Protein AF-A0A235AAY6-F1 (afdb_monomer_lite)

Secondary structure (DSSP, 8-state):
--TT-----------TTSPEE---HHHHHHTHHHHHHHHHHHH---TT-HHHHTS-HHHHHHHHHHHHHTT-HHHHHHEE-

Foldseek 3Di:
DDDPPDPDPPPPPPPPPPFDFPPDPVLCVVVVVQLQVVCCVVPVDHCPDPVNVPDDVVVVVVSSSVCCVDPGPSVVSRGHD

Radius of gyration: 16.67 Å; chains: 1; bounding box: 34×43×35 Å

pLDDT: mean 84.4, std 16.37, range [44.75, 97.06]

Sequence (81 aa):
MPAHLKPAAVTGSSPAGAAQVDGSLLALVTNWRLVVADMAKEYGVDLFDPIVLARPWPGVRTMIFSLLDSPTRLREALTRR

Structure (mmCIF, N/CA/C/O backbone):
data_AF-A0A235AAY6-F1
#
_entry.id   AF-A0A235AAY6-F1
#
loop_
_atom_site.group_PDB
_atom_site.id
_atom_site.type_symbol
_atom_site.label_atom_id
_atom_site.label_alt_id
_atom_site.label_comp_id
_atom_site.label_asym_id
_atom_site.label_entity_id
_atom_site.label_seq_id
_atom_site.pdbx_PDB_ins_code
_atom_site.Cartn_x
_atom_site.Cartn_y
_atom_site.Cartn_z
_atom_site.occupancy
_atom_site.B_iso_or_equiv
_atom_site.auth_seq_id
_atom_site.auth_comp_id
_atom_site.auth_asym_id
_atom_site.auth_atom_id
_atom_site.pdbx_PDB_model_num
ATOM 1 N N . MET A 1 1 ? -19.125 32.429 -16.541 1.00 50.16 1 MET A N 1
ATOM 2 C CA . MET A 1 1 ? -19.271 31.255 -15.649 1.00 50.16 1 MET A CA 1
ATOM 3 C C . MET A 1 1 ? -20.353 31.576 -14.625 1.00 50.16 1 MET A C 1
ATOM 5 O O . MET A 1 1 ? -20.284 32.674 -14.083 1.00 50.16 1 MET A O 1
ATOM 9 N N . PRO A 1 2 ? -21.379 30.733 -14.402 1.00 58.59 2 PRO A N 1
ATOM 10 C CA . PRO A 1 2 ? -22.453 31.066 -13.468 1.00 58.59 2 PRO A CA 1
ATOM 11 C C . PRO A 1 2 ? -21.938 31.041 -12.017 1.00 58.59 2 PRO A C 1
ATOM 13 O O . PRO A 1 2 ? -21.197 30.147 -11.619 1.00 58.59 2 PRO A O 1
ATOM 16 N N . ALA A 1 3 ? -22.309 32.060 -11.240 1.00 64.38 3 ALA A N 1
ATOM 17 C CA . ALA A 1 3 ? -21.658 32.469 -9.991 1.00 64.38 3 ALA A CA 1
ATOM 18 C C . ALA A 1 3 ? -22.125 31.741 -8.706 1.00 64.38 3 ALA A C 1
ATOM 20 O O . ALA A 1 3 ? -21.969 32.282 -7.616 1.00 64.38 3 ALA A O 1
ATOM 21 N N . HIS A 1 4 ? -22.708 30.540 -8.796 1.00 63.56 4 HIS A N 1
ATOM 22 C CA . HIS A 1 4 ? -23.340 29.862 -7.644 1.00 63.56 4 HIS A CA 1
ATOM 23 C C . HIS A 1 4 ? -22.778 28.470 -7.303 1.00 63.56 4 HIS A C 1
ATOM 25 O O . HIS A 1 4 ? -23.317 27.782 -6.442 1.00 63.56 4 HIS A O 1
ATOM 31 N N . LEU A 1 5 ? -21.663 28.056 -7.906 1.00 60.00 5 LEU A N 1
ATOM 32 C CA . LEU A 1 5 ? -20.970 26.819 -7.534 1.00 60.00 5 LEU A CA 1
ATOM 33 C C . LEU A 1 5 ? -19.926 27.102 -6.445 1.00 60.00 5 LEU A C 1
ATOM 35 O O . LEU A 1 5 ? -18.727 27.076 -6.705 1.00 60.00 5 LEU A O 1
ATOM 39 N N . LYS A 1 6 ? -20.367 27.408 -5.220 1.00 64.94 6 LYS A N 1
ATOM 40 C CA . LYS A 1 6 ? -19.486 27.332 -4.046 1.00 64.94 6 LYS A CA 1
ATOM 41 C C . LYS A 1 6 ? -19.503 25.876 -3.569 1.00 64.94 6 LYS A C 1
ATOM 43 O O . LYS A 1 6 ? -20.565 25.432 -3.134 1.00 64.94 6 LYS A O 1
ATOM 48 N N . PRO A 1 7 ? -18.395 25.116 -3.641 1.00 63.75 7 PRO A N 1
ATOM 49 C CA . PRO A 1 7 ? -18.355 23.790 -3.044 1.00 63.75 7 PRO A CA 1
ATOM 50 C C . PRO A 1 7 ? -18.647 23.939 -1.551 1.00 63.75 7 PRO A C 1
ATOM 52 O O . PRO A 1 7 ? -17.983 24.719 -0.862 1.00 63.75 7 PRO A O 1
ATOM 55 N N . ALA A 1 8 ? -19.669 23.240 -1.059 1.00 58.16 8 ALA A N 1
ATOM 56 C CA . ALA A 1 8 ? -19.870 23.106 0.371 1.00 58.16 8 ALA A CA 1
ATOM 57 C C . ALA A 1 8 ? -18.587 22.501 0.948 1.00 58.16 8 ALA A C 1
ATOM 59 O O . ALA A 1 8 ? -18.123 21.460 0.478 1.00 58.16 8 ALA A O 1
ATOM 60 N N . ALA A 1 9 ? -17.982 23.182 1.920 1.00 55.91 9 ALA A N 1
ATOM 61 C CA . ALA A 1 9 ? -16.890 22.606 2.677 1.00 55.91 9 ALA A CA 1
ATOM 62 C C . ALA A 1 9 ? -17.430 21.323 3.312 1.00 55.91 9 ALA A C 1
ATOM 64 O O . ALA A 1 9 ? -18.323 21.376 4.155 1.00 55.91 9 ALA A O 1
ATOM 65 N N . VAL A 1 10 ? -16.929 20.175 2.861 1.00 55.81 10 VAL A N 1
ATOM 66 C CA . VAL A 1 10 ? -17.122 18.904 3.548 1.00 55.81 10 VAL A CA 1
ATOM 67 C C . VAL A 1 10 ? -16.477 19.048 4.922 1.00 55.81 10 VAL A C 1
ATOM 69 O O . VAL A 1 10 ? -15.278 18.850 5.095 1.00 55.81 10 VAL A O 1
ATOM 72 N N . THR A 1 11 ? -17.264 19.454 5.914 1.00 49.16 11 THR A N 1
ATOM 73 C CA . THR A 1 11 ? -16.949 19.219 7.319 1.00 49.16 11 THR A CA 1
ATOM 74 C C . THR A 1 11 ? -16.931 17.711 7.499 1.00 49.16 11 THR A C 1
ATOM 76 O O . THR A 1 11 ? -17.963 17.090 7.738 1.00 49.16 11 THR A O 1
ATOM 79 N N . GLY A 1 12 ? -15.757 17.113 7.297 1.00 44.75 12 GLY A N 1
ATOM 80 C CA . GLY A 1 12 ? -15.493 15.735 7.666 1.00 44.75 12 GLY A CA 1
ATOM 81 C C . GLY A 1 12 ? -15.642 15.623 9.174 1.00 44.75 12 GLY A C 1
ATOM 82 O O . GLY A 1 12 ? -14.726 15.951 9.923 1.00 44.75 12 GLY A O 1
ATOM 83 N N . SER A 1 13 ? -16.821 15.211 9.628 1.00 49.00 13 SER A N 1
ATOM 84 C CA . SER A 1 13 ? -17.016 14.737 10.987 1.00 49.00 13 SER A CA 1
ATOM 85 C C . SER A 1 13 ? -16.173 13.473 11.153 1.00 49.00 13 SER A C 1
ATOM 87 O O . SER A 1 13 ? -16.602 12.391 10.764 1.00 49.00 13 SER A O 1
ATOM 89 N N . SER A 1 14 ? -14.964 13.598 11.704 1.00 49.50 14 SER A N 1
ATOM 90 C CA . SER A 1 14 ? -14.271 12.443 12.281 1.00 49.50 14 SER A CA 1
ATOM 91 C C . SER A 1 14 ? -15.149 11.911 13.416 1.00 49.50 14 SER A C 1
ATOM 93 O O . SER A 1 14 ? -15.414 12.666 14.356 1.00 49.50 14 SER A O 1
ATOM 95 N N 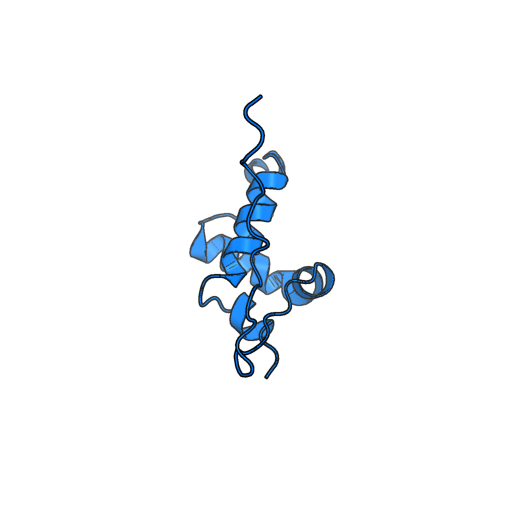. PRO A 1 15 ? -15.629 10.655 13.366 1.00 50.94 15 PRO A N 1
ATOM 96 C CA . PRO A 1 15 ? -16.367 10.086 14.479 1.00 50.94 15 PRO A CA 1
ATOM 97 C C . PRO A 1 15 ? -15.428 10.028 15.684 1.00 50.94 15 PRO A C 1
ATOM 99 O O . PRO A 1 15 ? -14.389 9.367 15.635 1.00 50.94 15 PRO A O 1
ATOM 102 N N . ALA A 1 16 ? -15.777 10.733 16.758 1.00 48.31 16 ALA A N 1
ATOM 103 C CA . ALA A 1 16 ? -15.099 10.632 18.042 1.00 48.31 16 ALA A CA 1
ATOM 104 C C . ALA A 1 16 ? -15.287 9.197 18.574 1.00 48.31 16 ALA A C 1
ATOM 106 O O . ALA A 1 16 ? -16.324 8.875 19.144 1.00 48.31 16 ALA A O 1
ATOM 107 N N . GLY A 1 17 ? -14.328 8.314 18.285 1.00 53.88 17 GLY A N 1
ATOM 108 C CA . GLY A 1 17 ? -14.376 6.883 18.612 1.00 53.88 17 GLY A CA 1
ATOM 109 C C . GLY A 1 17 ? -14.003 5.941 17.461 1.00 53.88 17 GLY A C 1
ATOM 110 O O . GLY A 1 17 ? -13.844 4.745 17.694 1.00 53.88 17 GLY A O 1
ATOM 111 N N . ALA A 1 18 ? -13.833 6.441 16.231 1.00 61.06 18 ALA A N 1
ATOM 112 C CA . ALA A 1 18 ? -13.283 5.634 15.144 1.00 61.06 18 ALA A CA 1
ATOM 113 C C . ALA A 1 18 ? -11.772 5.462 15.344 1.00 61.06 18 ALA A C 1
ATOM 115 O O . ALA A 1 18 ? -11.043 6.446 15.473 1.00 61.06 18 ALA A O 1
ATOM 116 N N . ALA A 1 19 ? -11.307 4.213 15.370 1.00 70.94 19 ALA A N 1
ATOM 117 C CA . ALA A 1 19 ? -9.888 3.908 15.465 1.00 70.94 19 ALA A CA 1
ATOM 118 C C . ALA A 1 19 ? -9.129 4.608 14.323 1.00 70.94 19 ALA A C 1
ATOM 120 O O . ALA A 1 19 ? -9.504 4.494 13.152 1.00 70.94 19 ALA A O 1
ATOM 121 N N . GLN A 1 20 ? -8.107 5.391 14.671 1.00 85.81 20 GLN A N 1
ATOM 122 C CA . GLN A 1 20 ? -7.429 6.253 13.710 1.00 85.81 20 GLN A CA 1
ATOM 123 C C . GLN A 1 20 ? -6.365 5.443 12.969 1.00 85.81 20 GLN A C 1
ATOM 125 O O . GLN A 1 20 ? -5.414 4.950 13.576 1.00 85.81 20 GLN A O 1
ATOM 130 N N . VAL A 1 21 ? -6.528 5.300 11.654 1.00 89.62 21 VAL A N 1
ATOM 131 C CA . VAL A 1 21 ? -5.527 4.660 10.795 1.00 89.62 21 VAL A CA 1
ATOM 132 C C . VAL A 1 21 ? -4.429 5.675 10.481 1.00 89.62 21 VAL A C 1
ATOM 134 O O . VAL A 1 21 ? -4.703 6.752 9.950 1.00 89.62 21 VAL A O 1
ATOM 137 N N . ASP A 1 22 ? -3.182 5.341 10.803 1.00 90.94 22 ASP A N 1
ATOM 138 C CA . ASP A 1 22 ? -2.020 6.157 10.457 1.00 90.94 22 ASP A CA 1
ATOM 139 C C . ASP A 1 22 ? -1.655 5.980 8.977 1.00 90.94 22 ASP A C 1
ATOM 141 O O . ASP A 1 22 ? -0.937 5.059 8.594 1.00 90.94 22 ASP A O 1
ATOM 145 N N . GLY A 1 23 ? -2.161 6.882 8.135 1.00 87.31 23 GLY A N 1
ATOM 146 C CA . GLY A 1 23 ? -1.857 6.928 6.703 1.00 87.31 23 GLY A CA 1
ATOM 147 C C . G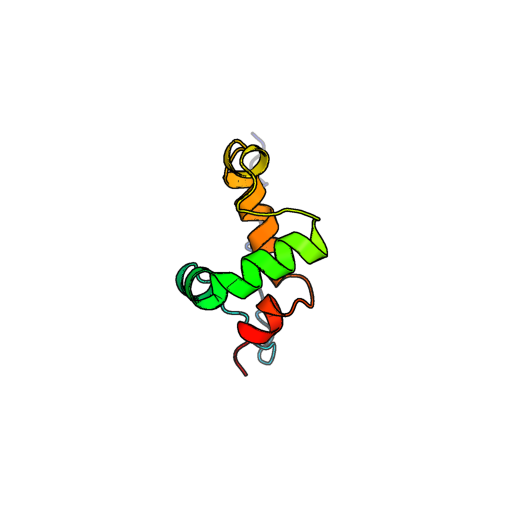LY A 1 23 ? -0.583 7.699 6.342 1.00 87.31 23 GLY A C 1
ATOM 148 O O . GLY A 1 23 ? -0.409 8.065 5.177 1.00 87.31 23 GLY A O 1
ATOM 149 N N . SER A 1 24 ? 0.284 8.028 7.306 1.00 91.62 24 SER A N 1
ATOM 150 C CA . SER A 1 24 ? 1.517 8.760 7.009 1.00 91.62 24 SER A CA 1
ATOM 151 C C . SER A 1 24 ? 2.482 7.924 6.162 1.00 91.62 24 SER A C 1
ATOM 153 O O . SER A 1 24 ? 2.572 6.702 6.290 1.00 91.62 24 SER A O 1
ATOM 155 N N . LEU A 1 25 ? 3.263 8.593 5.303 1.00 91.19 25 LEU A N 1
ATOM 156 C CA . LEU A 1 25 ? 4.274 7.918 4.480 1.00 91.19 25 LEU A CA 1
ATOM 157 C C . LEU A 1 25 ? 5.287 7.156 5.343 1.00 91.19 25 LEU A C 1
ATOM 159 O O . LEU A 1 25 ? 5.699 6.058 4.979 1.00 91.19 25 LEU A O 1
ATOM 163 N N . LEU A 1 26 ? 5.660 7.724 6.493 1.00 94.31 26 LEU A N 1
ATOM 164 C CA . LEU A 1 26 ? 6.564 7.075 7.434 1.00 94.31 26 LEU A CA 1
ATOM 165 C C . LEU A 1 26 ? 5.983 5.744 7.920 1.00 94.31 26 LEU A C 1
ATOM 167 O O . LEU A 1 26 ? 6.674 4.734 7.853 1.00 94.31 26 LEU A O 1
ATOM 171 N N . ALA A 1 27 ? 4.714 5.718 8.332 1.00 94.00 27 ALA A N 1
ATOM 172 C CA . ALA A 1 27 ? 4.078 4.499 8.817 1.00 94.00 27 ALA A CA 1
ATOM 173 C C . ALA A 1 27 ? 3.976 3.413 7.729 1.00 94.00 27 ALA A C 1
ATOM 175 O O . ALA A 1 27 ? 4.234 2.239 8.011 1.00 94.00 27 ALA A O 1
ATOM 176 N N . LEU A 1 28 ? 3.701 3.803 6.477 1.00 94.69 28 LEU A N 1
ATOM 177 C CA . LEU A 1 28 ? 3.715 2.898 5.319 1.00 94.69 28 LEU A CA 1
ATOM 178 C C . LEU A 1 28 ? 5.109 2.309 5.053 1.00 94.69 28 LEU A C 1
ATOM 180 O O . LEU A 1 28 ? 5.234 1.108 4.827 1.00 94.69 28 LEU A O 1
ATOM 184 N N . VAL A 1 29 ? 6.162 3.132 5.103 1.00 95.06 29 VAL A N 1
ATOM 185 C CA . VAL A 1 29 ? 7.549 2.684 4.877 1.00 95.06 29 VAL A CA 1
ATOM 186 C C . VAL A 1 29 ? 8.048 1.812 6.033 1.00 95.06 29 VAL A C 1
ATOM 188 O O . VAL A 1 29 ? 8.670 0.779 5.797 1.00 95.06 29 VAL A O 1
ATOM 191 N N . THR A 1 30 ? 7.736 2.156 7.285 1.00 97.06 30 THR A N 1
ATOM 192 C CA . THR A 1 30 ? 8.072 1.319 8.450 1.00 97.06 30 THR A CA 1
ATOM 193 C C . THR A 1 30 ? 7.398 -0.053 8.372 1.00 97.06 30 THR A C 1
ATOM 195 O O . THR A 1 30 ? 7.996 -1.055 8.756 1.00 97.06 30 THR A O 1
ATOM 198 N N . ASN A 1 31 ? 6.189 -0.122 7.807 1.00 96.50 31 ASN A N 1
ATOM 199 C CA . ASN A 1 31 ? 5.436 -1.361 7.614 1.00 96.50 31 ASN A CA 1
ATOM 200 C C . ASN A 1 31 ? 5.524 -1.904 6.175 1.00 96.50 31 ASN A C 1
ATOM 202 O O . ASN A 1 31 ? 4.640 -2.643 5.740 1.00 96.50 31 ASN A O 1
ATOM 206 N N . TRP A 1 32 ? 6.595 -1.595 5.431 1.00 96.12 32 TRP A N 1
ATOM 207 C CA . TRP A 1 32 ? 6.696 -1.907 3.996 1.00 96.12 32 TRP A CA 1
ATOM 208 C C . TRP A 1 32 ? 6.471 -3.385 3.652 1.00 96.12 32 TRP A C 1
ATOM 210 O O . TRP A 1 32 ? 5.880 -3.713 2.627 1.00 96.12 32 TRP A O 1
ATOM 220 N N . ARG A 1 33 ? 6.878 -4.304 4.537 1.00 96.50 33 ARG A N 1
ATOM 221 C CA . ARG A 1 33 ? 6.636 -5.747 4.355 1.00 96.50 33 ARG A CA 1
ATOM 222 C C . ARG A 1 33 ? 5.145 -6.087 4.266 1.00 96.50 33 ARG A C 1
ATOM 224 O O . ARG A 1 33 ? 4.782 -6.971 3.496 1.00 96.50 33 ARG A O 1
ATOM 231 N N . LEU A 1 34 ? 4.300 -5.399 5.037 1.00 96.81 34 LEU A N 1
ATOM 232 C CA . LEU A 1 34 ? 2.846 -5.563 4.980 1.00 96.81 34 LEU A CA 1
ATOM 233 C C . LEU A 1 34 ? 2.275 -4.938 3.709 1.00 96.81 34 LEU A C 1
ATOM 235 O O . LEU A 1 34 ? 1.421 -5.551 3.085 1.00 96.81 34 LEU A O 1
ATOM 239 N N . VAL A 1 35 ? 2.804 -3.787 3.278 1.00 96.69 35 VAL A N 1
ATOM 240 C CA . VAL A 1 35 ? 2.423 -3.166 1.998 1.00 96.69 35 VAL A CA 1
ATOM 241 C C . VAL A 1 35 ? 2.653 -4.132 0.834 1.00 96.69 35 VAL A C 1
ATOM 243 O O . VAL A 1 35 ? 1.745 -4.357 0.044 1.00 96.69 35 VAL A O 1
ATOM 246 N N . VAL A 1 36 ? 3.837 -4.747 0.745 1.00 96.88 36 VAL A N 1
ATOM 247 C CA . VAL A 1 36 ? 4.154 -5.725 -0.312 1.00 96.88 36 VAL A CA 1
ATOM 248 C C . VAL A 1 36 ? 3.222 -6.936 -0.242 1.00 96.88 36 VAL A C 1
ATOM 250 O O . VAL A 1 36 ? 2.665 -7.343 -1.258 1.00 96.88 36 VAL A O 1
ATOM 253 N N . ALA A 1 37 ? 3.043 -7.512 0.951 1.00 96.88 37 ALA A N 1
ATOM 254 C CA . ALA A 1 37 ? 2.217 -8.702 1.126 1.00 96.88 37 ALA A CA 1
ATOM 255 C C . ALA A 1 37 ? 0.746 -8.445 0.763 1.00 96.88 37 ALA A C 1
ATOM 257 O O . ALA A 1 37 ? 0.137 -9.257 0.067 1.00 96.88 37 ALA A O 1
ATOM 258 N N . ASP A 1 38 ? 0.191 -7.314 1.199 1.00 97.00 38 ASP A N 1
ATOM 259 C CA . ASP A 1 38 ? -1.199 -6.962 0.927 1.00 97.00 38 ASP A CA 1
ATOM 260 C C . ASP A 1 38 ? -1.392 -6.493 -0.528 1.00 97.00 38 ASP A C 1
ATOM 262 O O . ASP A 1 38 ? -2.410 -6.822 -1.124 1.00 97.00 38 ASP A O 1
ATOM 266 N N . MET A 1 39 ? -0.404 -5.853 -1.171 1.00 96.88 39 MET A N 1
ATOM 267 C CA . MET A 1 39 ? -0.440 -5.588 -2.624 1.00 96.88 39 MET A CA 1
ATOM 268 C C . MET A 1 39 ? -0.485 -6.882 -3.446 1.00 96.88 39 MET A C 1
ATOM 270 O O . MET A 1 39 ? -1.289 -7.004 -4.376 1.00 96.88 39 MET A O 1
ATOM 274 N N . ALA A 1 40 ? 0.341 -7.868 -3.085 1.00 96.44 40 ALA A N 1
ATOM 275 C CA . ALA A 1 40 ? 0.349 -9.167 -3.748 1.00 96.44 40 ALA A CA 1
ATOM 276 C C . ALA A 1 40 ? -0.969 -9.921 -3.520 1.00 96.44 40 ALA A C 1
ATOM 278 O O . ALA A 1 40 ? -1.491 -10.549 -4.437 1.00 96.44 40 ALA A O 1
ATOM 279 N N . LYS A 1 41 ? -1.532 -9.835 -2.311 1.00 96.19 41 LYS A N 1
ATOM 280 C CA . LYS A 1 41 ? -2.763 -10.535 -1.938 1.00 96.19 41 LYS A CA 1
ATOM 281 C C . LYS A 1 41 ? -4.028 -9.903 -2.526 1.00 96.19 41 LYS A C 1
ATOM 283 O O . LYS A 1 41 ? -4.858 -10.632 -3.057 1.00 96.19 41 LYS A O 1
ATOM 288 N N . GLU A 1 42 ? -4.190 -8.587 -2.414 1.00 95.81 42 GLU A N 1
ATOM 289 C CA . GLU A 1 42 ? -5.426 -7.892 -2.801 1.00 95.81 42 GLU A CA 1
ATOM 290 C C . GLU A 1 42 ? -5.464 -7.556 -4.299 1.00 95.81 42 GLU A C 1
ATOM 292 O O . GLU A 1 42 ? -6.535 -7.557 -4.904 1.00 95.81 42 GLU A O 1
ATOM 297 N N . TYR A 1 43 ? -4.305 -7.306 -4.920 1.00 94.50 43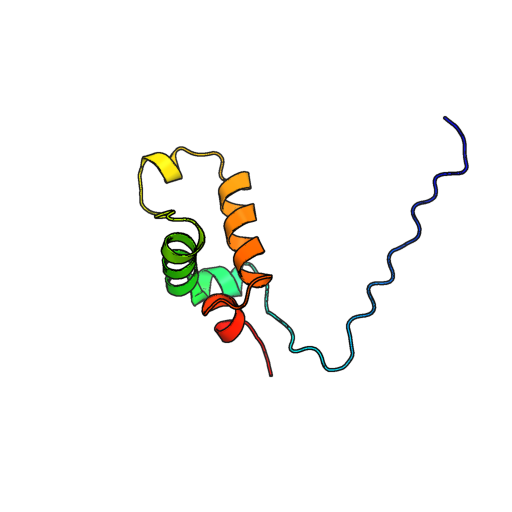 TYR A N 1
ATOM 298 C CA . TYR A 1 43 ? -4.225 -6.879 -6.324 1.00 94.50 43 TYR A CA 1
ATOM 299 C C . TYR A 1 43 ? -3.412 -7.815 -7.224 1.00 94.50 43 TYR A C 1
ATOM 301 O O . TYR A 1 43 ? -3.354 -7.582 -8.431 1.00 94.50 43 TYR A O 1
ATOM 309 N N . GLY A 1 44 ? -2.765 -8.853 -6.681 1.00 94.88 44 GLY A N 1
ATOM 310 C CA . GLY A 1 44 ? -1.856 -9.697 -7.464 1.00 94.88 44 GLY A CA 1
ATOM 311 C C . GLY A 1 44 ? -0.612 -8.946 -7.948 1.00 94.88 44 GLY A C 1
ATOM 312 O O . GLY A 1 44 ? -0.031 -9.317 -8.965 1.00 94.88 44 GLY A O 1
ATOM 313 N N . VAL A 1 45 ? -0.233 -7.857 -7.269 1.00 94.69 45 VAL A N 1
ATOM 314 C CA . VAL A 1 45 ? 0.875 -6.982 -7.670 1.00 94.69 45 VAL A CA 1
ATOM 315 C C . VAL A 1 45 ? 2.088 -7.242 -6.786 1.00 94.69 45 VAL A C 1
ATOM 317 O O . VAL A 1 45 ? 2.069 -6.931 -5.596 1.00 94.69 45 VAL A O 1
ATOM 320 N N . ASP A 1 46 ? 3.168 -7.743 -7.383 1.00 94.44 46 ASP A N 1
ATOM 321 C CA . ASP A 1 46 ? 4.489 -7.742 -6.756 1.00 94.44 46 ASP A CA 1
ATOM 322 C C . ASP A 1 46 ? 5.199 -6.414 -7.050 1.00 94.44 46 ASP A C 1
ATOM 324 O O . ASP A 1 46 ? 5.466 -6.065 -8.199 1.00 94.44 46 ASP A O 1
ATOM 328 N N . LEU A 1 47 ? 5.508 -5.654 -5.998 1.00 93.31 47 LEU A N 1
ATOM 329 C CA . LEU A 1 47 ? 6.190 -4.363 -6.110 1.00 93.31 47 LEU A CA 1
ATOM 330 C C . LEU A 1 47 ? 7.652 -4.482 -6.561 1.00 93.31 47 LEU A C 1
ATOM 332 O O . LEU A 1 47 ? 8.250 -3.465 -6.905 1.00 93.31 47 LEU A O 1
ATOM 336 N N . PHE A 1 48 ? 8.225 -5.685 -6.559 1.00 93.56 48 PHE A N 1
ATOM 337 C CA . PHE A 1 48 ? 9.579 -5.939 -7.048 1.00 93.56 48 PHE A CA 1
ATOM 338 C C . PHE A 1 48 ? 9.610 -6.456 -8.492 1.00 93.56 48 PHE A C 1
ATOM 340 O O . PHE A 1 48 ? 10.696 -6.589 -9.060 1.00 93.56 48 PHE A O 1
ATOM 347 N N . ASP A 1 49 ? 8.450 -6.710 -9.107 1.00 94.56 49 ASP A N 1
ATOM 348 C CA . ASP A 1 49 ? 8.370 -7.124 -10.506 1.00 94.56 49 ASP A CA 1
ATOM 349 C C . ASP A 1 49 ? 8.854 -5.980 -11.427 1.00 94.56 49 ASP A C 1
ATOM 351 O O . ASP A 1 49 ? 8.335 -4.858 -11.342 1.00 94.56 49 ASP A O 1
ATOM 355 N N . PRO A 1 50 ? 9.814 -6.228 -12.341 1.00 94.56 50 PRO A N 1
ATOM 356 C CA . PRO A 1 50 ? 10.297 -5.227 -13.294 1.00 94.56 50 PRO A CA 1
ATOM 357 C C . PRO A 1 50 ? 9.188 -4.548 -14.107 1.00 94.56 50 PRO A C 1
ATOM 359 O O . PRO A 1 50 ? 9.285 -3.360 -14.417 1.00 94.56 50 PRO A O 1
ATOM 362 N N . ILE A 1 51 ? 8.116 -5.274 -14.436 1.00 93.19 51 ILE A N 1
ATOM 363 C CA . ILE A 1 51 ? 6.964 -4.745 -15.171 1.00 93.19 51 ILE A CA 1
ATOM 364 C C . ILE A 1 51 ? 6.206 -3.739 -14.308 1.00 93.19 51 ILE A C 1
ATOM 366 O O . ILE A 1 51 ? 5.763 -2.711 -14.818 1.00 93.19 51 ILE A O 1
ATOM 370 N N . VAL A 1 52 ? 6.055 -4.008 -13.010 1.00 92.06 52 VAL A N 1
ATOM 371 C CA . VAL A 1 52 ? 5.396 -3.096 -12.064 1.00 92.06 52 VAL A CA 1
ATOM 372 C C . VAL A 1 52 ? 6.266 -1.869 -11.818 1.00 92.06 52 VAL A C 1
ATOM 374 O O . VAL A 1 52 ? 5.744 -0.755 -11.820 1.00 92.06 52 VAL A O 1
ATOM 377 N N . LEU A 1 53 ? 7.583 -2.049 -11.701 1.00 91.88 53 LEU A N 1
ATOM 378 C CA . LEU A 1 53 ? 8.545 -0.951 -11.566 1.00 91.88 53 LEU A CA 1
ATOM 379 C C . LEU A 1 53 ? 8.562 -0.022 -12.790 1.00 91.88 53 LEU A C 1
ATOM 381 O O . LEU A 1 53 ? 8.819 1.171 -12.649 1.00 91.88 53 LEU A O 1
ATOM 385 N N . ALA A 1 54 ? 8.243 -0.543 -13.977 1.00 93.88 54 ALA A N 1
ATOM 386 C CA . ALA A 1 54 ? 8.106 0.247 -15.199 1.00 93.88 54 ALA A CA 1
ATOM 387 C C . ALA A 1 54 ? 6.764 1.003 -15.305 1.00 93.88 54 A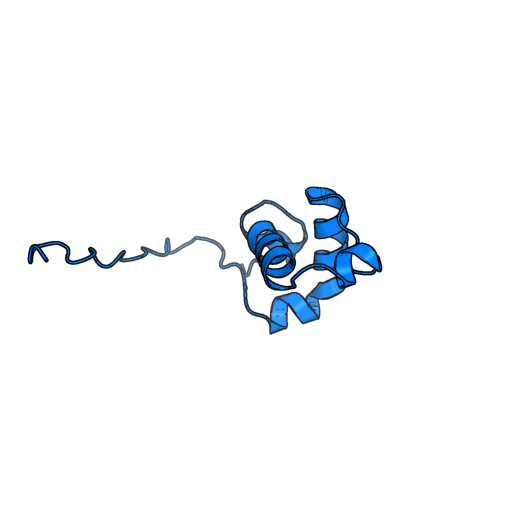LA A C 1
ATOM 389 O O . ALA A 1 54 ? 6.600 1.840 -16.198 1.00 93.88 54 ALA A O 1
ATOM 390 N N . ARG A 1 55 ? 5.783 0.729 -14.430 1.00 88.56 55 ARG A N 1
ATOM 391 C CA . ARG A 1 55 ? 4.488 1.426 -14.444 1.00 88.56 55 ARG A CA 1
ATOM 392 C C . ARG A 1 55 ? 4.601 2.828 -13.841 1.00 88.56 55 ARG A C 1
ATOM 394 O O . ARG A 1 55 ? 5.416 3.070 -12.952 1.00 88.56 55 ARG A O 1
ATOM 401 N N . PRO A 1 56 ? 3.710 3.754 -14.232 1.00 93.25 56 PRO A N 1
ATOM 402 C CA . PRO A 1 56 ? 3.601 5.040 -13.563 1.00 93.25 56 PRO A CA 1
ATOM 403 C C . PRO A 1 56 ? 3.328 4.878 -12.059 1.00 93.25 56 PRO A C 1
ATOM 405 O O . PRO A 1 56 ? 2.300 4.330 -11.649 1.00 93.25 56 PRO A O 1
ATOM 408 N N . TRP A 1 57 ? 4.216 5.439 -11.235 1.00 89.69 57 TRP A N 1
ATOM 409 C CA . TRP A 1 57 ? 4.108 5.395 -9.774 1.00 89.69 57 TRP A CA 1
ATOM 410 C C . TRP A 1 57 ? 2.785 5.926 -9.187 1.00 89.69 57 TRP A C 1
ATOM 412 O O . TRP A 1 57 ? 2.335 5.371 -8.183 1.00 89.69 57 TRP A O 1
ATOM 422 N N . PRO A 1 58 ? 2.097 6.931 -9.776 1.00 93.00 58 PRO A N 1
ATOM 423 C CA . PRO A 1 58 ? 0.815 7.397 -9.246 1.00 93.00 58 PRO A CA 1
ATOM 424 C C . PRO A 1 58 ? -0.242 6.294 -9.109 1.00 93.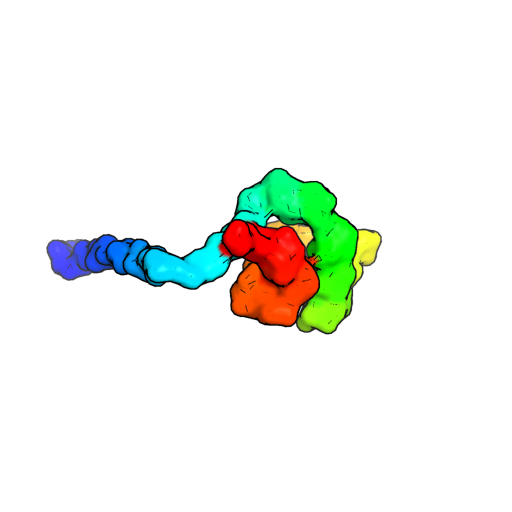00 58 PRO A C 1
ATOM 426 O O . PRO A 1 58 ? -0.942 6.260 -8.103 1.00 93.00 58 PRO A O 1
ATOM 429 N N . GLY A 1 59 ? -0.326 5.363 -10.068 1.00 91.81 59 GLY A N 1
ATOM 430 C CA . GLY A 1 59 ? -1.291 4.260 -10.003 1.00 91.81 59 GLY A CA 1
ATOM 431 C C . GLY A 1 59 ? -0.965 3.269 -8.886 1.00 91.81 59 GLY A C 1
ATOM 432 O O . GLY A 1 59 ? -1.850 2.860 -8.138 1.00 91.81 59 GLY A O 1
ATOM 433 N N . VAL A 1 60 ? 0.321 2.943 -8.724 1.00 92.62 60 VAL A N 1
ATOM 434 C CA . VAL A 1 60 ? 0.798 2.069 -7.641 1.00 92.62 60 VAL A CA 1
ATOM 435 C C . VAL A 1 60 ? 0.542 2.702 -6.280 1.00 92.62 60 VAL A C 1
ATOM 437 O O . VAL A 1 60 ? 0.034 2.046 -5.375 1.00 92.62 60 VAL A O 1
ATOM 440 N N . ARG A 1 61 ? 0.808 4.004 -6.153 1.00 93.00 61 ARG A N 1
ATOM 441 C CA . ARG A 1 61 ? 0.518 4.760 -4.938 1.00 93.00 61 ARG A CA 1
ATOM 442 C C . ARG A 1 61 ? -0.971 4.712 -4.591 1.00 93.00 61 ARG A C 1
ATOM 444 O O . ARG A 1 61 ? -1.289 4.452 -3.438 1.00 93.00 61 ARG A O 1
ATOM 451 N N . THR A 1 62 ? -1.870 4.920 -5.553 1.00 94.31 62 THR A N 1
ATOM 452 C CA . THR A 1 62 ? -3.318 4.821 -5.301 1.00 94.31 62 THR A CA 1
ATOM 453 C C . THR A 1 62 ? -3.704 3.443 -4.766 1.00 94.31 62 THR A C 1
ATOM 455 O O . THR A 1 62 ? -4.426 3.382 -3.776 1.00 94.31 62 THR A O 1
ATOM 458 N N . MET A 1 63 ? -3.167 2.361 -5.347 1.00 95.00 63 MET A N 1
ATOM 459 C CA . MET A 1 63 ? -3.407 0.994 -4.858 1.00 95.00 63 MET A CA 1
ATOM 460 C C . MET A 1 63 ? -2.911 0.791 -3.420 1.00 95.00 63 MET A C 1
ATOM 462 O O . MET A 1 63 ? -3.609 0.196 -2.607 1.00 95.00 63 MET A O 1
ATOM 466 N N . ILE A 1 64 ? -1.737 1.329 -3.071 1.00 94.75 64 ILE A N 1
ATOM 467 C CA . ILE A 1 64 ? -1.213 1.254 -1.697 1.00 94.75 64 ILE A CA 1
ATOM 468 C C . ILE A 1 64 ? -2.155 1.959 -0.714 1.00 94.75 64 ILE A C 1
ATOM 470 O O . ILE A 1 64 ? -2.439 1.423 0.353 1.00 94.75 64 ILE A O 1
ATOM 474 N N . PHE A 1 65 ? -2.654 3.151 -1.055 1.00 94.25 65 PHE A N 1
ATOM 475 C CA . PHE A 1 65 ? -3.559 3.882 -0.165 1.00 94.25 65 PHE A CA 1
ATOM 476 C C . PHE A 1 65 ? -4.934 3.213 -0.046 1.00 94.25 65 PHE A C 1
ATOM 478 O O . PHE A 1 65 ? -5.482 3.195 1.053 1.00 94.25 65 PHE A O 1
ATOM 485 N N . SER A 1 66 ? -5.454 2.582 -1.104 1.00 94.56 66 SER A N 1
ATOM 486 C CA . SER A 1 66 ? -6.725 1.849 -1.023 1.00 94.56 66 SER A CA 1
ATOM 487 C C . SER A 1 66 ? -6.663 0.593 -0.143 1.00 94.56 66 SER A C 1
ATOM 489 O O . SER A 1 66 ? -7.702 0.127 0.329 1.00 94.56 66 SER A O 1
ATOM 491 N N . LEU A 1 67 ? -5.465 0.074 0.165 1.00 94.12 67 LEU A N 1
ATOM 492 C CA . LEU A 1 67 ? -5.303 -0.976 1.183 1.00 94.12 67 LEU A CA 1
ATOM 493 C C . LEU A 1 67 ? -5.728 -0.506 2.581 1.00 94.12 67 LEU A C 1
ATOM 495 O O . LEU A 1 67 ? -6.134 -1.335 3.396 1.00 94.12 67 LEU A O 1
ATOM 499 N N . LEU A 1 68 ? -5.654 0.800 2.864 1.00 93.44 68 LEU A N 1
ATOM 500 C CA . LEU A 1 68 ? -6.060 1.377 4.150 1.00 93.44 68 LEU A CA 1
ATOM 501 C C . LEU A 1 68 ? -7.585 1.452 4.294 1.00 93.44 68 LEU A C 1
ATOM 503 O O . LEU A 1 68 ? -8.109 1.410 5.409 1.00 93.44 68 LEU A O 1
ATOM 507 N N . ASP A 1 69 ? -8.307 1.510 3.176 1.00 89.81 69 ASP A N 1
ATOM 508 C CA . ASP A 1 69 ? -9.771 1.549 3.153 1.00 89.81 69 ASP A CA 1
ATOM 509 C C . ASP A 1 69 ? -10.395 0.161 3.359 1.00 89.81 69 ASP A C 1
ATOM 511 O O . ASP A 1 69 ? -11.536 0.050 3.810 1.00 89.81 69 ASP A O 1
ATOM 515 N N . SER A 1 70 ? -9.623 -0.897 3.104 1.00 87.50 70 SER A N 1
ATOM 516 C CA . SER A 1 70 ? -10.045 -2.297 3.211 1.00 87.50 70 SER A CA 1
ATOM 517 C C . SER A 1 70 ? -9.560 -2.946 4.518 1.00 87.50 70 SER A C 1
ATOM 519 O O . SER A 1 70 ? -8.560 -2.501 5.084 1.00 87.50 70 SER A O 1
ATOM 521 N N . PRO A 1 71 ? -10.226 -4.000 5.032 1.00 91.06 71 PRO A N 1
ATOM 522 C CA . PRO A 1 71 ? -9.807 -4.717 6.242 1.00 91.06 71 PRO A CA 1
ATOM 523 C C . PRO A 1 71 ? -8.571 -5.599 5.976 1.00 91.06 71 PRO A C 1
ATOM 525 O O . PRO A 1 71 ? -8.645 -6.826 5.943 1.00 91.06 71 PRO A O 1
ATOM 528 N N . THR A 1 72 ? -7.432 -4.955 5.734 1.00 94.31 72 THR A N 1
ATOM 529 C CA . THR A 1 72 ? -6.135 -5.582 5.454 1.00 94.31 72 THR A CA 1
ATOM 530 C C . THR A 1 72 ? -5.282 -5.680 6.718 1.00 94.31 72 THR A C 1
ATOM 532 O O . THR A 1 72 ? -5.513 -4.975 7.704 1.00 94.31 72 THR A O 1
ATOM 535 N N . ARG A 1 73 ? -4.246 -6.526 6.686 1.00 93.88 73 ARG A N 1
ATOM 536 C CA . ARG A 1 73 ? -3.292 -6.643 7.803 1.00 93.88 73 ARG A CA 1
ATOM 537 C C . ARG A 1 73 ? -2.518 -5.343 7.996 1.00 93.88 73 ARG A C 1
ATOM 539 O O . ARG A 1 73 ? -2.231 -4.958 9.126 1.00 93.88 73 ARG A O 1
ATOM 546 N N . LEU A 1 74 ? -2.211 -4.650 6.900 1.00 95.50 74 LEU A N 1
ATOM 547 C CA . LEU A 1 74 ? -1.640 -3.311 6.914 1.00 95.50 74 LEU A CA 1
ATOM 548 C C . LEU A 1 74 ? -2.549 -2.332 7.663 1.00 95.50 74 LEU A C 1
ATOM 550 O O . LEU A 1 74 ? -2.071 -1.632 8.553 1.00 95.50 74 LEU A O 1
ATOM 554 N N . ARG A 1 75 ? -3.854 -2.301 7.358 1.00 93.62 75 ARG A N 1
ATOM 555 C CA . ARG A 1 75 ? -4.801 -1.433 8.073 1.00 93.62 75 ARG A CA 1
ATOM 556 C C . ARG A 1 75 ? -4.814 -1.741 9.565 1.00 93.62 75 ARG A C 1
ATOM 558 O O . ARG A 1 75 ? -4.752 -0.814 10.369 1.00 93.62 75 ARG A O 1
ATOM 565 N N . GLU A 1 76 ? -4.883 -3.015 9.943 1.00 93.75 76 GLU A N 1
ATOM 566 C CA . GLU A 1 76 ? -4.860 -3.426 11.351 1.00 93.75 76 GLU A CA 1
ATOM 567 C C . GLU A 1 76 ? -3.585 -2.954 12.062 1.00 93.75 76 GLU A C 1
ATOM 569 O O . GLU A 1 76 ? -3.675 -2.372 13.141 1.00 93.75 76 GLU A O 1
ATOM 574 N N . ALA A 1 77 ? -2.418 -3.127 11.434 1.00 94.19 77 ALA A N 1
ATOM 575 C CA . ALA A 1 77 ? -1.131 -2.698 11.983 1.00 94.19 77 ALA A CA 1
ATOM 576 C C . ALA A 1 77 ? -1.010 -1.170 12.130 1.00 94.19 77 ALA A C 1
ATOM 578 O O . ALA A 1 77 ? -0.318 -0.685 13.024 1.00 94.19 77 ALA A O 1
ATOM 579 N N . LEU A 1 78 ? -1.681 -0.412 11.260 1.00 94.06 78 LEU A N 1
ATOM 580 C CA . LEU A 1 78 ? -1.668 1.053 11.260 1.00 94.06 78 LEU A CA 1
ATOM 581 C C . LEU A 1 78 ? -2.791 1.677 12.094 1.00 94.06 78 LEU A C 1
ATOM 583 O O . LEU A 1 78 ? -2.818 2.894 12.283 1.00 94.06 78 LEU A O 1
ATOM 587 N N . THR A 1 79 ? -3.725 0.872 12.593 1.00 93.69 79 THR A N 1
ATOM 588 C CA . THR A 1 79 ? -4.836 1.350 13.411 1.00 93.69 79 THR A CA 1
ATOM 589 C C . THR A 1 79 ? -4.363 1.592 14.844 1.00 93.69 79 THR A C 1
ATOM 591 O O . THR A 1 79 ? -4.072 0.648 15.580 1.00 93.69 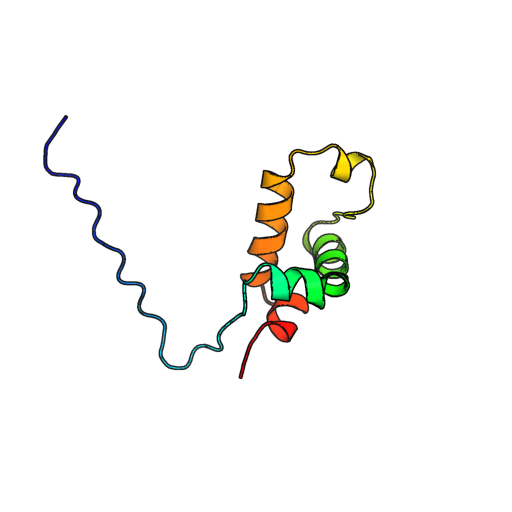79 THR A O 1
ATOM 594 N N . ARG A 1 80 ? -4.323 2.860 15.269 1.00 80.06 80 ARG A N 1
ATOM 595 C CA . ARG A 1 80 ? -4.056 3.233 16.665 1.00 80.06 80 ARG A CA 1
ATOM 596 C C . ARG A 1 80 ? -5.332 3.050 17.493 1.00 80.06 80 ARG A C 1
ATOM 598 O O . ARG A 1 80 ? -6.401 3.511 17.086 1.00 80.06 80 ARG A O 1
ATOM 605 N N . ARG A 1 81 ? -5.209 2.347 18.621 1.00 63.94 81 ARG A N 1
ATOM 606 C CA . ARG A 1 81 ? -6.275 2.119 19.609 1.00 63.94 81 ARG A CA 1
ATOM 607 C C . ARG A 1 81 ? -6.077 3.002 20.828 1.00 63.94 81 ARG A C 1
ATOM 609 O O . ARG A 1 81 ? -4.898 3.230 21.176 1.00 63.94 81 ARG A O 1
#